Protein AF-A0AAV0C1Z4-F1 (afdb_monomer_lite)

Radius of gyration: 16.94 Å; chains: 1; bounding box: 43×37×41 Å

Organism: NCBI:txid186058

pLDDT: mean 72.54, std 18.67, range [35.06, 94.19]

InterPro domains:
  IPR058594 PB1-like domain, plants [PF26130] (39-137)

Secondary structure (DSSP, 8-state):
--HHHHHHHHHHHHHHHHHTGGG--HHHHHHHHHHHTT--EEEEEEEES-EEE-GGG--EEES-EEEEEEEEETTT--HHHHHHHHHHTT--S-EEEEEEE--SSSSS-EEEE--SHHHHHHHHHHGGG-SSEEEEEEE----

Foldseek 3Di:
DPPVVVVVVLVVVLVVVVVVVVDDDPVVVVVVLVVLCVLQFAKEWEFDPWAWDQPPHDTDTDDGDTDIDGGHGLVPDWVVVVVVVVVVVVQPPDKWKWKWQDDPPPDDTDIGTCPGRVVSVVQSSSCSPPRHIYMYIDHPDDD

Structure (mmCIF, N/CA/C/O backbone):
data_AF-A0AAV0C1Z4-F1
#
_entry.id   AF-A0AAV0C1Z4-F1
#
loop_
_atom_site.group_PDB
_atom_site.id
_atom_site.type_symbol
_atom_site.label_atom_id
_atom_site.label_alt_id
_atom_site.label_comp_id
_atom_site.label_asym_id
_atom_site.label_entity_id
_atom_site.label_seq_id
_atom_site.pdbx_PDB_ins_code
_atom_site.Cartn_x
_atom_site.Cartn_y
_atom_site.Cartn_z
_atom_site.occupancy
_atom_site.B_iso_or_equiv
_atom_site.auth_seq_id
_atom_site.auth_comp_id
_atom_site.auth_asym_id
_atom_site.auth_atom_id
_atom_site.pdbx_PDB_model_num
ATOM 1 N N . MET A 1 1 ? 20.182 -20.330 -11.060 1.00 45.62 1 MET A N 1
ATOM 2 C CA . MET A 1 1 ? 21.383 -19.460 -10.955 1.00 45.62 1 MET A CA 1
ATOM 3 C C . MET A 1 1 ? 21.443 -18.297 -11.971 1.00 45.62 1 MET A C 1
ATOM 5 O O . MET A 1 1 ? 22.430 -17.569 -11.960 1.00 45.62 1 MET A O 1
ATOM 9 N N . GLY A 1 2 ? 20.429 -18.072 -12.828 1.00 38.03 2 GLY A N 1
ATOM 10 C CA . GLY A 1 2 ? 20.455 -17.010 -13.857 1.00 38.03 2 GLY A CA 1
ATOM 11 C C . GLY A 1 2 ? 19.775 -15.684 -13.473 1.00 38.03 2 GLY A C 1
ATOM 12 O O . GLY A 1 2 ? 20.314 -14.624 -13.779 1.00 38.03 2 GLY A O 1
ATOM 13 N N . LEU A 1 3 ? 18.638 -15.721 -12.763 1.00 35.81 3 LEU A N 1
ATOM 14 C CA . LEU A 1 3 ? 17.851 -14.517 -12.440 1.00 35.81 3 LEU A CA 1
ATOM 15 C C . LEU A 1 3 ? 18.572 -13.544 -11.494 1.00 35.81 3 LEU A C 1
ATOM 17 O O . LEU A 1 3 ? 18.581 -12.340 -11.738 1.00 35.81 3 LEU A O 1
ATOM 21 N N . GLU A 1 4 ? 19.230 -14.051 -10.450 1.00 35.06 4 GLU A N 1
ATOM 22 C CA . GLU A 1 4 ? 19.896 -13.200 -9.451 1.00 35.06 4 GLU A CA 1
ATOM 23 C C . GLU A 1 4 ? 21.038 -12.369 -10.046 1.00 35.06 4 GLU A C 1
ATOM 25 O O . GLU A 1 4 ? 21.243 -11.215 -9.662 1.00 35.06 4 GLU A O 1
ATOM 30 N N . ARG A 1 5 ? 21.754 -12.911 -11.042 1.00 37.34 5 ARG A N 1
ATOM 31 C CA . ARG A 1 5 ? 22.817 -12.178 -11.746 1.00 37.34 5 ARG A CA 1
ATOM 32 C C . ARG A 1 5 ? 22.245 -11.055 -12.607 1.00 37.34 5 ARG A C 1
ATOM 34 O O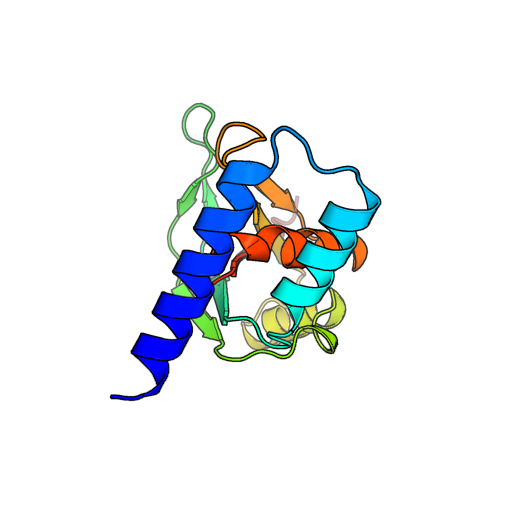 . ARG A 1 5 ? 22.796 -9.959 -12.601 1.00 37.34 5 ARG A O 1
ATOM 41 N N . VAL A 1 6 ? 21.119 -11.287 -13.285 1.00 43.66 6 VAL A N 1
ATOM 42 C CA . VAL A 1 6 ? 20.446 -10.267 -14.107 1.00 43.66 6 VAL A CA 1
ATOM 43 C C . VAL A 1 6 ? 19.895 -9.138 -13.234 1.00 43.66 6 VAL A C 1
ATOM 45 O O . VAL A 1 6 ? 20.119 -7.967 -13.540 1.00 43.66 6 VAL A O 1
ATOM 48 N N . ILE A 1 7 ? 19.262 -9.472 -12.105 1.00 46.78 7 ILE A N 1
ATOM 49 C CA . ILE A 1 7 ? 18.759 -8.491 -11.131 1.00 46.78 7 ILE A CA 1
ATOM 50 C C . ILE A 1 7 ? 19.918 -7.667 -10.556 1.00 46.78 7 ILE A C 1
ATOM 52 O O . ILE A 1 7 ? 19.840 -6.440 -10.497 1.00 46.78 7 ILE A O 1
ATOM 56 N N . THR A 1 8 ? 21.030 -8.313 -10.199 1.00 43.19 8 THR A N 1
ATOM 57 C CA . THR A 1 8 ? 22.211 -7.638 -9.639 1.00 43.19 8 THR A CA 1
ATOM 58 C C . THR A 1 8 ? 22.871 -6.697 -10.650 1.00 43.19 8 THR A C 1
ATOM 60 O O . THR A 1 8 ? 23.229 -5.574 -10.296 1.00 43.19 8 THR A O 1
ATOM 63 N N . ILE A 1 9 ? 22.972 -7.100 -11.920 1.00 50.34 9 ILE A N 1
ATOM 64 C CA . ILE A 1 9 ? 23.521 -6.265 -13.000 1.00 50.34 9 ILE A CA 1
ATOM 65 C C . ILE A 1 9 ? 22.598 -5.075 -13.291 1.00 50.34 9 ILE A C 1
ATOM 67 O O . ILE A 1 9 ? 23.070 -3.937 -13.323 1.00 50.34 9 ILE A O 1
ATOM 71 N N . LYS A 1 10 ? 21.278 -5.296 -13.405 1.00 49.97 10 LYS A N 1
ATOM 72 C CA . LYS A 1 10 ? 20.286 -4.215 -13.553 1.00 49.97 10 LYS A CA 1
ATOM 73 C C . LYS A 1 10 ? 20.374 -3.224 -12.383 1.00 49.97 10 LYS A C 1
ATOM 75 O O . LYS A 1 10 ? 20.390 -2.012 -12.599 1.00 49.97 10 LYS A O 1
ATOM 80 N N . ARG A 1 11 ? 20.519 -3.716 -11.145 1.00 48.44 11 ARG A N 1
ATOM 81 C CA . ARG A 1 11 ? 20.655 -2.900 -9.923 1.00 48.44 11 ARG A CA 1
ATOM 82 C C . ARG A 1 11 ? 21.964 -2.102 -9.894 1.00 48.44 11 ARG A C 1
ATOM 84 O O . ARG A 1 11 ? 21.949 -0.927 -9.531 1.00 48.44 11 ARG A O 1
ATOM 91 N N . GLN A 1 12 ? 23.078 -2.686 -10.339 1.00 50.09 12 GLN A N 1
ATOM 92 C CA . GLN A 1 12 ? 24.357 -1.978 -10.454 1.00 50.09 12 GLN A CA 1
ATOM 93 C C . GLN A 1 12 ? 24.333 -0.889 -11.532 1.00 50.09 12 GLN A C 1
ATOM 95 O O . GLN A 1 12 ? 24.823 0.211 -11.279 1.00 50.09 12 GLN A O 1
ATOM 100 N N . ILE A 1 13 ? 23.727 -1.148 -12.695 1.00 56.00 13 ILE A N 1
ATOM 101 C CA . ILE A 1 13 ? 23.553 -0.147 -13.762 1.00 56.00 13 ILE A CA 1
ATOM 102 C C . ILE A 1 13 ? 22.676 1.010 -13.258 1.00 56.00 13 ILE A C 1
ATOM 104 O O . ILE A 1 13 ? 23.051 2.175 -13.396 1.00 56.00 13 ILE A O 1
ATOM 108 N N . ARG A 1 14 ? 21.570 0.696 -12.571 1.00 53.22 14 ARG A N 1
ATOM 109 C CA . ARG A 1 14 ? 20.651 1.665 -11.946 1.00 53.22 14 ARG A CA 1
ATOM 110 C C . ARG A 1 14 ? 21.360 2.570 -10.932 1.00 53.22 14 ARG A C 1
ATOM 112 O O . ARG A 1 14 ? 21.185 3.786 -10.977 1.00 53.22 14 ARG A O 1
ATOM 119 N N . LEU A 1 15 ? 22.224 2.009 -10.080 1.00 49.88 15 LEU A N 1
ATOM 120 C CA . LEU A 1 15 ? 23.027 2.764 -9.105 1.00 49.88 15 LEU A CA 1
ATOM 121 C C . LEU A 1 15 ? 24.117 3.627 -9.766 1.00 49.88 15 LEU A C 1
ATOM 123 O O . LEU A 1 15 ? 24.332 4.768 -9.352 1.00 49.88 15 LEU A O 1
ATOM 127 N N . LYS A 1 16 ? 24.793 3.117 -10.806 1.00 51.53 16 LYS A N 1
ATOM 128 C CA . LYS A 1 16 ? 25.848 3.848 -11.536 1.00 51.53 16 LYS A CA 1
ATOM 129 C C . LYS A 1 16 ? 25.288 5.059 -12.282 1.00 51.53 16 LYS A C 1
ATOM 131 O O . LYS A 1 16 ? 25.869 6.139 -12.226 1.00 51.53 16 LYS A O 1
ATOM 136 N N . VAL A 1 17 ? 24.138 4.893 -12.930 1.00 52.25 17 VAL A N 1
ATOM 137 C CA . VAL A 1 17 ? 23.434 5.966 -13.644 1.00 52.25 17 VAL A CA 1
ATOM 138 C C . VAL A 1 17 ? 22.847 6.987 -12.664 1.00 52.25 17 VAL A C 1
ATOM 140 O O . VAL A 1 17 ? 22.951 8.191 -12.897 1.00 52.25 17 VAL A O 1
ATOM 143 N N . TRP A 1 18 ? 22.305 6.538 -11.525 1.00 49.84 18 TRP A N 1
ATOM 144 C CA . TRP A 1 18 ? 21.776 7.428 -10.485 1.00 49.84 18 TRP A CA 1
ATOM 145 C C . TRP A 1 18 ? 22.850 8.344 -9.883 1.00 49.84 18 TRP A C 1
ATOM 147 O O . TRP A 1 18 ? 22.615 9.542 -9.739 1.00 49.84 18 TRP A O 1
ATOM 157 N N . ARG A 1 19 ? 24.065 7.832 -9.634 1.00 51.84 19 ARG A N 1
ATOM 158 C CA . ARG A 1 19 ? 25.207 8.652 -9.177 1.00 51.84 19 ARG A CA 1
ATOM 159 C C . ARG A 1 19 ? 25.589 9.768 -10.164 1.00 51.84 19 ARG A C 1
ATOM 161 O O . ARG A 1 19 ? 26.167 10.770 -9.750 1.00 51.84 19 ARG A O 1
ATOM 168 N N . SER A 1 20 ? 25.213 9.638 -11.437 1.00 50.97 20 SER A N 1
ATOM 169 C CA . SER A 1 20 ? 25.446 10.628 -12.499 1.00 50.97 20 SER A CA 1
ATOM 170 C C . SER A 1 20 ? 24.347 11.706 -12.607 1.00 50.97 20 SER A C 1
ATOM 172 O O . SER A 1 20 ? 24.486 12.658 -13.377 1.00 50.97 20 SER A O 1
ATOM 174 N N . LYS A 1 21 ? 23.266 11.625 -11.806 1.00 48.22 21 LYS A N 1
ATOM 175 C CA . LYS A 1 21 ? 22.105 12.546 -11.844 1.00 48.22 21 LYS A CA 1
ATOM 176 C C . LYS A 1 21 ? 22.403 14.011 -11.521 1.00 48.22 21 LYS A C 1
ATOM 178 O O . LYS A 1 21 ? 21.556 14.851 -11.805 1.00 48.22 21 LYS A O 1
ATOM 183 N N . LYS A 1 22 ? 23.589 14.365 -11.012 1.00 49.09 22 LYS A N 1
ATOM 184 C CA . LYS A 1 22 ? 23.950 15.775 -10.761 1.00 49.09 22 LYS A CA 1
ATOM 185 C C . LYS A 1 22 ? 24.004 16.648 -12.034 1.00 49.09 22 LYS A C 1
ATOM 187 O O . LYS A 1 22 ? 24.167 17.854 -11.903 1.00 49.09 22 LYS A O 1
ATOM 192 N N . LYS A 1 23 ? 23.869 16.079 -13.245 1.00 50.97 23 LYS A N 1
ATOM 193 C CA . LYS A 1 23 ? 23.940 16.818 -14.525 1.00 50.97 23 LYS A CA 1
ATOM 194 C C . LYS A 1 23 ? 22.881 16.458 -15.585 1.00 50.97 23 LYS A C 1
ATOM 196 O O . LYS A 1 23 ? 23.010 16.900 -16.722 1.00 50.97 23 LYS A O 1
ATOM 201 N N . LEU A 1 24 ? 21.862 15.651 -15.280 1.00 53.31 24 LEU A N 1
ATOM 202 C CA . LEU A 1 24 ? 20.929 15.162 -16.312 1.00 53.31 24 LEU A CA 1
ATOM 203 C C . LEU A 1 24 ? 19.622 15.965 -16.325 1.00 53.31 24 LEU A C 1
ATOM 205 O O . LEU A 1 24 ? 18.938 16.069 -15.311 1.00 53.31 24 LEU A O 1
ATOM 209 N N . GLY A 1 25 ? 19.278 16.527 -17.488 1.00 54.19 25 GLY A N 1
ATOM 210 C CA . GLY A 1 25 ? 18.054 17.306 -17.689 1.00 54.19 25 GLY A CA 1
ATOM 211 C C . GLY A 1 25 ? 16.760 16.476 -17.572 1.00 54.19 25 GLY A C 1
ATOM 212 O O . GLY A 1 25 ? 16.790 15.247 -17.696 1.00 54.19 25 GLY A O 1
ATOM 213 N N . PRO A 1 26 ? 15.596 17.130 -17.392 1.00 51.69 26 PRO A N 1
ATOM 214 C CA . PRO A 1 26 ? 14.322 16.478 -17.052 1.00 51.69 26 PRO A CA 1
ATOM 215 C C . PRO A 1 26 ? 13.840 15.448 -18.087 1.00 51.69 26 PRO A C 1
ATOM 217 O O . PRO A 1 26 ? 13.258 14.431 -17.720 1.00 51.69 26 PRO A O 1
ATOM 220 N N . LYS A 1 27 ? 14.145 15.648 -19.377 1.00 46.25 27 LYS A N 1
ATOM 221 C CA . LYS A 1 27 ? 13.808 14.691 -20.448 1.00 46.25 27 LYS A CA 1
ATOM 222 C C . LYS A 1 27 ? 14.558 13.361 -20.322 1.00 46.25 27 LYS A C 1
ATOM 224 O O . LYS A 1 27 ? 13.982 12.310 -20.577 1.00 46.25 27 LYS A O 1
ATOM 229 N N . ILE A 1 28 ? 15.823 13.398 -19.904 1.00 55.75 28 ILE A N 1
ATOM 230 C CA . ILE A 1 28 ? 16.634 12.188 -19.729 1.00 55.75 28 ILE A CA 1
ATOM 231 C C . ILE A 1 28 ? 16.194 11.447 -18.462 1.00 55.75 28 ILE A C 1
ATOM 233 O O . ILE A 1 28 ? 16.116 10.224 -18.462 1.00 55.75 28 ILE A O 1
ATOM 237 N N . LEU A 1 29 ? 15.819 12.181 -17.410 1.00 52.41 29 LEU A N 1
ATOM 238 C CA . LEU A 1 29 ? 15.238 11.598 -16.201 1.00 52.41 29 LEU A CA 1
ATOM 239 C C . LEU A 1 29 ? 13.936 10.834 -16.502 1.00 52.41 29 LEU A C 1
ATOM 241 O O . LEU A 1 29 ? 13.776 9.718 -16.021 1.00 52.41 29 LEU A O 1
ATOM 245 N N . LEU A 1 30 ? 13.056 11.395 -17.340 1.00 51.28 30 LEU A N 1
ATOM 246 C CA . LEU A 1 30 ? 11.836 10.734 -17.823 1.00 51.28 30 LEU A CA 1
ATOM 247 C C . LEU A 1 30 ? 12.133 9.485 -18.660 1.00 51.28 30 LEU A C 1
ATOM 249 O O . LEU A 1 30 ? 11.495 8.456 -18.464 1.00 51.28 30 LEU A O 1
ATOM 253 N N . LEU A 1 31 ? 13.124 9.547 -19.555 1.00 51.97 31 LEU A N 1
ATOM 254 C CA . LEU A 1 31 ? 13.535 8.395 -20.363 1.00 51.97 31 LEU A CA 1
ATOM 255 C C . LEU A 1 31 ? 14.110 7.264 -19.494 1.00 51.97 31 LEU A C 1
ATOM 257 O O . LEU A 1 31 ? 13.842 6.096 -19.748 1.00 51.97 31 LEU A O 1
ATOM 261 N N . PHE A 1 32 ? 14.851 7.605 -18.435 1.00 55.84 32 PHE A N 1
ATOM 262 C CA . PHE A 1 32 ? 15.353 6.636 -17.458 1.00 55.84 32 PHE A CA 1
ATOM 263 C C . PHE A 1 32 ? 14.255 6.064 -16.570 1.00 55.84 32 PHE A C 1
ATOM 265 O O . PHE A 1 32 ? 14.297 4.877 -16.281 1.00 55.84 32 PHE A O 1
ATOM 272 N N . ILE A 1 33 ? 13.281 6.872 -16.143 1.00 52.28 33 ILE A N 1
ATOM 273 C CA . ILE A 1 33 ? 12.083 6.364 -15.461 1.00 52.28 33 ILE A CA 1
ATOM 274 C C . ILE A 1 33 ? 11.399 5.340 -16.367 1.00 52.28 33 ILE A C 1
ATOM 276 O O . ILE A 1 33 ? 11.142 4.232 -15.922 1.00 52.28 33 ILE A O 1
ATOM 280 N N . LYS A 1 34 ? 11.225 5.661 -17.653 1.00 49.47 34 LYS A N 1
ATOM 281 C CA . LYS A 1 34 ? 10.619 4.766 -18.642 1.00 49.47 34 LYS A CA 1
ATOM 282 C C . LYS A 1 34 ? 11.407 3.459 -18.831 1.00 49.47 34 LYS A C 1
ATOM 284 O O . LYS A 1 34 ? 10.822 2.398 -18.714 1.00 49.47 34 LYS A O 1
ATOM 289 N N . LEU A 1 35 ? 12.732 3.530 -18.996 1.00 50.59 35 LEU A N 1
ATOM 290 C CA . LEU A 1 35 ? 13.632 2.362 -19.105 1.00 50.59 35 LEU A CA 1
ATOM 291 C C . LEU A 1 35 ? 13.747 1.526 -17.816 1.00 50.59 35 LEU A C 1
ATOM 293 O O . LEU A 1 35 ? 14.166 0.374 -17.851 1.00 50.59 35 LEU A O 1
ATOM 297 N N . VAL A 1 36 ? 13.460 2.117 -16.655 1.00 52.34 36 VAL A N 1
ATOM 298 C CA . VAL A 1 36 ? 13.470 1.428 -15.355 1.00 52.34 36 VAL A CA 1
ATOM 299 C C . VAL A 1 36 ? 12.088 0.859 -15.009 1.00 52.34 36 VAL A C 1
ATOM 301 O O . VAL A 1 36 ? 12.002 -0.072 -14.211 1.00 52.34 36 VAL A O 1
ATOM 304 N N . MET A 1 37 ? 11.025 1.402 -15.603 1.00 51.38 37 MET A N 1
ATOM 305 C CA . MET A 1 37 ? 9.648 0.921 -15.478 1.00 51.38 37 MET A CA 1
ATOM 306 C C . MET A 1 37 ? 9.306 -0.232 -16.435 1.00 51.38 37 MET A C 1
ATOM 308 O O . MET A 1 37 ? 8.204 -0.745 -16.329 1.00 51.38 37 MET A O 1
ATOM 312 N N . ASP A 1 38 ? 10.241 -0.702 -17.272 1.00 50.31 38 ASP A N 1
ATOM 313 C CA . ASP A 1 38 ? 10.085 -1.926 -18.091 1.00 50.31 38 ASP A CA 1
ATOM 314 C C . ASP A 1 38 ? 9.883 -3.216 -17.259 1.00 50.31 38 ASP A C 1
ATOM 316 O O . ASP A 1 38 ? 9.636 -4.282 -17.815 1.00 50.31 38 ASP A O 1
ATOM 320 N N . ASP A 1 39 ? 9.983 -3.156 -15.925 1.00 57.66 39 ASP A N 1
ATOM 321 C CA . ASP A 1 39 ? 9.386 -4.187 -15.072 1.00 57.66 39 ASP A CA 1
ATOM 322 C C . ASP A 1 39 ? 7.915 -3.802 -14.827 1.00 57.66 39 ASP A C 1
ATOM 324 O O . ASP A 1 39 ? 7.608 -3.145 -13.823 1.00 57.66 39 ASP A O 1
ATOM 328 N N . GLU A 1 40 ? 7.031 -4.244 -15.734 1.00 72.38 40 GLU A N 1
ATOM 329 C CA . GLU A 1 40 ? 5.556 -4.098 -15.719 1.00 72.38 40 GLU A CA 1
ATOM 330 C C . GLU A 1 40 ? 4.890 -4.656 -14.448 1.00 72.38 40 GLU A C 1
ATOM 332 O O . GLU A 1 40 ? 3.688 -4.538 -14.273 1.00 72.38 40 GLU A O 1
ATOM 337 N N . HIS A 1 41 ? 5.659 -5.248 -13.530 1.00 80.06 41 HIS A N 1
ATOM 338 C CA . HIS A 1 41 ? 5.143 -5.948 -12.360 1.00 80.06 41 HIS A CA 1
ATOM 339 C C . HIS A 1 41 ? 5.781 -5.465 -11.051 1.00 80.06 41 HIS A C 1
ATOM 341 O O . HIS A 1 41 ? 6.982 -5.186 -10.989 1.00 80.06 41 HIS A O 1
ATOM 347 N N . VAL A 1 42 ? 4.999 -5.369 -9.975 1.00 83.94 42 VAL A N 1
ATOM 348 C CA . VAL A 1 42 ? 5.407 -4.974 -8.615 1.00 83.94 42 VAL A CA 1
ATOM 349 C C . VAL A 1 42 ? 5.114 -6.070 -7.599 1.00 83.94 42 VAL A C 1
ATOM 351 O O . VAL A 1 42 ? 4.156 -6.818 -7.738 1.00 83.94 42 VAL A O 1
ATOM 354 N N . ASN A 1 43 ? 5.894 -6.111 -6.521 1.00 86.88 43 ASN A N 1
ATOM 355 C CA . ASN A 1 43 ? 5.512 -6.853 -5.324 1.00 86.88 43 ASN A CA 1
ATOM 356 C C . ASN A 1 43 ? 4.834 -5.890 -4.345 1.00 86.88 43 ASN A C 1
ATOM 358 O O . ASN A 1 43 ? 5.399 -4.840 -4.025 1.00 86.88 43 ASN A O 1
ATOM 362 N N . LEU A 1 44 ? 3.643 -6.238 -3.868 1.00 90.38 44 LEU A N 1
ATOM 363 C CA . LEU A 1 44 ? 2.888 -5.468 -2.884 1.00 90.38 44 LEU A CA 1
ATOM 364 C C . LEU A 1 44 ? 2.880 -6.203 -1.552 1.00 90.38 44 LEU A C 1
ATOM 366 O O . LEU A 1 44 ? 2.607 -7.401 -1.492 1.00 90.38 44 LEU A O 1
ATOM 370 N N . TRP A 1 45 ? 3.170 -5.480 -0.479 1.00 92.50 45 TRP A N 1
ATOM 371 C CA . TRP A 1 45 ? 3.026 -5.973 0.885 1.00 92.50 45 TRP A CA 1
ATOM 372 C C . TRP A 1 45 ? 1.872 -5.213 1.521 1.00 92.50 45 TRP A C 1
ATOM 374 O O . TRP A 1 45 ? 2.004 -4.037 1.860 1.00 92.50 45 TRP A O 1
ATOM 384 N N . ILE A 1 46 ? 0.720 -5.873 1.621 1.00 93.69 46 ILE A N 1
ATOM 385 C CA . ILE A 1 46 ? -0.512 -5.286 2.143 1.00 93.69 46 ILE A CA 1
ATOM 386 C C . ILE A 1 46 ? -0.584 -5.584 3.637 1.00 93.69 46 ILE A C 1
ATOM 388 O O . ILE A 1 46 ? -0.875 -6.704 4.045 1.00 93.69 46 ILE A O 1
ATOM 392 N N . HIS A 1 47 ? -0.322 -4.571 4.451 1.00 94.19 47 HIS A N 1
ATOM 393 C CA . HIS A 1 47 ? -0.478 -4.597 5.901 1.00 94.19 47 HIS A CA 1
ATOM 394 C C . HIS A 1 47 ? -1.943 -4.322 6.250 1.00 94.19 47 HIS A C 1
ATOM 396 O O . HIS A 1 47 ? -2.469 -3.265 5.896 1.00 94.19 47 HIS A O 1
ATOM 402 N N . HIS A 1 48 ? -2.605 -5.246 6.941 1.00 94.12 48 HIS A N 1
ATOM 403 C CA . HIS A 1 48 ? -4.029 -5.155 7.276 1.00 94.12 48 HIS A CA 1
ATOM 404 C C . HIS A 1 48 ? -4.325 -5.687 8.686 1.00 94.12 48 HIS A C 1
ATOM 406 O O . HIS A 1 48 ? -3.474 -6.282 9.335 1.00 94.12 48 HIS A O 1
ATOM 412 N N . GLY A 1 49 ? -5.531 -5.438 9.203 1.00 89.94 49 GLY A N 1
ATOM 413 C CA . GLY A 1 49 ? -5.963 -5.831 10.553 1.00 89.94 49 GLY A CA 1
ATOM 414 C C . GLY A 1 49 ? -5.309 -5.051 11.704 1.00 89.94 49 GLY A C 1
ATOM 415 O O . GLY A 1 49 ? -5.683 -5.234 12.861 1.00 89.94 49 GLY A O 1
ATOM 416 N N . GLY A 1 50 ? -4.346 -4.174 11.411 1.00 90.06 50 GLY A N 1
ATOM 417 C CA . GLY A 1 50 ? -3.690 -3.308 12.383 1.00 90.06 50 GLY A CA 1
ATOM 418 C C . GLY A 1 50 ? -4.312 -1.914 12.468 1.00 90.06 50 GLY A C 1
ATOM 419 O O . GLY A 1 50 ? -5.343 -1.603 11.866 1.00 90.06 50 GLY A O 1
ATOM 420 N N . LYS A 1 51 ? -3.658 -1.043 13.238 1.00 89.06 51 LYS A N 1
ATOM 421 C CA . LYS A 1 51 ? -4.070 0.354 13.426 1.00 89.06 51 LYS A CA 1
ATOM 422 C C . LYS A 1 51 ? -2.877 1.296 13.421 1.00 89.06 51 LYS A C 1
ATOM 424 O O . LYS A 1 51 ? -1.763 0.914 13.778 1.00 89.06 51 LYS A O 1
ATOM 429 N N . TRP A 1 52 ? -3.130 2.554 13.072 1.00 86.88 52 TRP A N 1
ATOM 430 C CA . TRP A 1 52 ? -2.153 3.612 13.290 1.00 86.88 52 TRP A CA 1
ATOM 431 C C . TRP A 1 52 ? -2.075 3.950 14.776 1.00 86.88 52 TRP A C 1
ATOM 433 O O . TRP A 1 52 ? -3.080 4.306 15.386 1.00 86.88 52 TRP A O 1
ATOM 443 N N . ASP A 1 53 ? -0.872 3.885 15.327 1.00 82.62 53 ASP A N 1
ATOM 444 C CA . ASP A 1 53 ? -0.527 4.513 16.592 1.00 82.62 53 ASP A CA 1
ATOM 445 C C . ASP A 1 53 ? 0.343 5.744 16.336 1.00 82.62 53 ASP A C 1
ATOM 447 O O . ASP A 1 53 ? 1.136 5.796 15.389 1.00 82.62 53 ASP A O 1
ATOM 451 N N . CYS A 1 54 ? 0.176 6.760 17.175 1.00 75.06 54 CYS A N 1
ATOM 452 C CA . CYS A 1 54 ? 0.861 8.0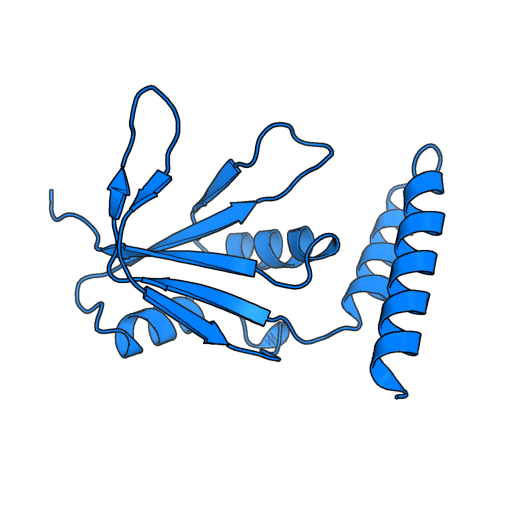42 17.042 1.00 75.06 54 CYS A CA 1
ATOM 453 C C . CYS A 1 54 ? 1.650 8.390 18.313 1.00 75.06 54 CYS A C 1
ATOM 455 O O . CYS A 1 54 ? 1.432 9.461 18.895 1.00 75.06 54 CYS A O 1
ATOM 457 N N . PRO A 1 55 ? 2.599 7.549 18.762 1.00 67.00 55 PRO A N 1
ATOM 458 C CA . PRO A 1 55 ? 3.422 7.895 19.903 1.00 67.00 55 PRO A CA 1
ATOM 459 C C . PRO A 1 55 ? 4.344 9.058 19.519 1.00 67.00 55 PRO A C 1
ATOM 461 O O . PRO A 1 55 ? 5.188 8.961 18.628 1.00 67.00 55 PRO A O 1
ATOM 464 N N . LYS A 1 56 ? 4.171 10.197 20.202 1.00 54.31 56 LYS A N 1
ATOM 465 C CA . LYS A 1 56 ? 5.129 11.318 20.241 1.00 54.31 56 LYS A CA 1
ATOM 466 C C . LYS A 1 56 ? 5.711 11.704 18.861 1.00 54.31 56 LYS A C 1
ATOM 468 O O . LYS A 1 56 ? 6.924 11.850 18.724 1.00 54.31 56 LYS A O 1
ATOM 473 N N . LYS A 1 57 ? 4.834 11.947 17.872 1.00 58.84 57 LYS A N 1
ATOM 474 C CA . LYS A 1 57 ? 5.122 12.508 16.524 1.00 58.84 57 LYS A CA 1
ATOM 475 C C . LYS A 1 57 ? 5.554 11.532 15.417 1.00 58.84 57 LYS A C 1
ATOM 477 O O . LYS A 1 57 ? 5.879 12.000 14.327 1.00 58.84 57 LYS A O 1
ATOM 482 N N . LYS A 1 58 ? 5.529 10.211 15.626 1.00 66.69 58 LYS A N 1
ATOM 483 C CA . LYS A 1 58 ? 5.718 9.237 14.532 1.00 66.69 58 LYS A CA 1
ATOM 484 C C . LYS A 1 58 ? 4.478 8.371 14.375 1.00 66.69 58 LYS A C 1
ATOM 486 O O . LYS A 1 58 ? 4.023 7.775 15.340 1.00 66.69 58 LYS A O 1
ATOM 491 N N . LYS A 1 59 ? 3.943 8.321 13.155 1.00 74.62 59 LYS A N 1
ATOM 492 C CA . LYS A 1 59 ? 2.835 7.436 12.794 1.00 74.62 59 LYS A CA 1
ATOM 493 C C . LYS A 1 59 ? 3.417 6.040 12.561 1.00 74.62 59 LYS A C 1
ATOM 495 O O . LYS A 1 59 ? 4.206 5.856 11.636 1.00 74.62 59 LYS A O 1
ATOM 500 N N . GLN A 1 60 ? 3.088 5.096 13.434 1.00 80.56 60 GLN A N 1
ATOM 501 C CA . GLN A 1 60 ? 3.549 3.711 13.388 1.00 80.56 60 GLN A CA 1
ATOM 502 C C . GLN A 1 60 ? 2.351 2.788 13.173 1.00 80.56 60 GLN A C 1
ATOM 504 O O . GLN A 1 60 ? 1.307 2.976 13.790 1.00 80.56 60 GLN A O 1
ATOM 509 N N . TYR A 1 61 ? 2.485 1.802 12.289 1.00 84.81 61 TYR A N 1
ATOM 510 C CA . TYR A 1 61 ? 1.475 0.756 12.138 1.00 84.81 61 TYR A CA 1
ATOM 511 C C . TYR A 1 61 ? 1.703 -0.297 13.226 1.00 84.81 61 TYR A C 1
ATOM 513 O O . TYR A 1 61 ? 2.822 -0.802 13.347 1.00 84.81 61 TYR A O 1
ATOM 521 N N . LEU A 1 62 ? 0.686 -0.589 14.037 1.00 84.25 62 LEU A N 1
ATOM 522 C CA . LEU A 1 62 ? 0.760 -1.574 15.116 1.00 84.25 62 LEU A CA 1
ATOM 523 C C . LEU A 1 62 ? -0.215 -2.729 14.893 1.00 84.25 62 LEU A C 1
ATOM 525 O O . LEU A 1 62 ? -1.391 -2.511 14.591 1.00 84.25 62 LEU A O 1
ATOM 529 N N . GLY A 1 63 ? 0.280 -3.941 15.157 1.00 86.31 63 GLY A N 1
ATOM 530 C CA . GLY A 1 63 ? -0.469 -5.185 14.999 1.00 86.31 63 GLY A CA 1
ATOM 531 C C . GLY A 1 63 ? -0.749 -5.521 13.535 1.00 86.31 63 GLY A C 1
ATOM 532 O O . GLY A 1 63 ? -0.109 -4.979 12.633 1.00 86.31 63 GLY A O 1
ATOM 533 N N . GLY A 1 64 ? -1.732 -6.394 13.327 1.00 89.50 64 GLY A N 1
ATOM 534 C CA . GLY A 1 64 ? -2.150 -6.830 12.001 1.00 89.50 64 GLY A CA 1
ATOM 535 C C . GLY A 1 64 ? -1.287 -7.938 11.401 1.00 89.50 64 GLY A C 1
ATOM 536 O O . GLY A 1 64 ? -0.427 -8.519 12.062 1.00 89.50 64 GLY A O 1
ATOM 537 N N . GLU A 1 65 ? -1.553 -8.209 10.131 1.00 93.06 65 GLU A N 1
ATOM 538 C CA . GLU A 1 65 ? -0.917 -9.227 9.301 1.00 93.06 65 GLU A CA 1
ATOM 539 C C . GLU A 1 65 ? -0.489 -8.613 7.962 1.00 93.06 65 GLU A C 1
ATOM 541 O O . GLU A 1 65 ? -0.925 -7.518 7.592 1.00 93.06 65 GLU A O 1
ATOM 546 N N . VAL A 1 66 ? 0.392 -9.309 7.240 1.00 93.50 66 VAL A N 1
ATOM 547 C CA . VAL A 1 66 ? 0.888 -8.871 5.930 1.00 93.50 66 VAL A CA 1
ATOM 548 C C . VAL A 1 66 ? 0.513 -9.901 4.877 1.00 93.50 66 VAL A C 1
ATOM 550 O O . VAL A 1 66 ? 0.991 -11.035 4.912 1.00 93.50 66 VAL A O 1
ATOM 553 N N . LYS A 1 67 ? -0.293 -9.486 3.901 1.00 93.62 67 LYS A N 1
ATOM 554 C CA . LYS A 1 67 ? -0.560 -10.253 2.685 1.00 93.62 67 LYS A CA 1
ATOM 555 C C . LYS A 1 67 ? 0.446 -9.848 1.613 1.00 93.62 67 LYS A C 1
ATOM 557 O O . LYS A 1 67 ? 0.498 -8.688 1.205 1.00 93.62 67 LYS A O 1
ATOM 562 N N . ILE A 1 68 ? 1.250 -10.807 1.164 1.00 92.38 68 ILE A N 1
ATOM 563 C CA . ILE A 1 68 ? 2.249 -10.603 0.112 1.00 92.38 68 ILE A CA 1
ATOM 564 C C . ILE A 1 68 ? 1.607 -10.943 -1.233 1.00 92.38 68 ILE A C 1
ATOM 566 O O . ILE A 1 68 ? 1.087 -12.043 -1.414 1.00 92.38 68 ILE A O 1
ATOM 570 N N . MET A 1 69 ? 1.648 -9.999 -2.169 1.00 89.50 69 MET A N 1
ATOM 571 C CA . MET A 1 69 ? 1.236 -10.199 -3.555 1.00 89.50 69 MET A CA 1
ATOM 572 C C . MET A 1 69 ? 2.447 -9.997 -4.452 1.00 89.50 69 MET A C 1
ATOM 574 O O . MET A 1 69 ? 2.991 -8.8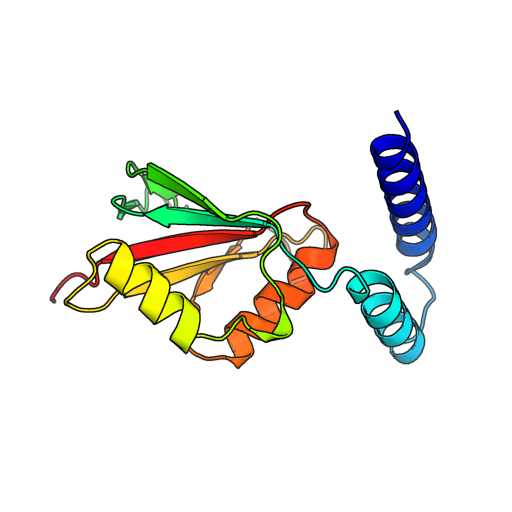95 -4.539 1.00 89.50 69 MET A O 1
ATOM 578 N N . GLU A 1 70 ? 2.891 -11.071 -5.088 1.00 87.25 70 GLU A N 1
ATOM 579 C CA . GLU A 1 70 ? 4.067 -11.056 -5.951 1.00 87.25 70 GLU A CA 1
ATOM 580 C C . GLU A 1 70 ? 3.668 -10.859 -7.409 1.00 87.25 70 GLU A C 1
ATOM 582 O O . GLU A 1 70 ? 2.620 -11.336 -7.841 1.00 87.25 70 GLU A O 1
ATOM 587 N N . ASN A 1 71 ? 4.535 -10.187 -8.168 1.00 83.44 71 ASN A N 1
ATOM 588 C CA . ASN A 1 71 ? 4.397 -10.023 -9.612 1.00 83.44 71 ASN A CA 1
ATOM 589 C C . ASN A 1 71 ? 3.013 -9.485 -10.038 1.00 83.44 71 ASN A C 1
ATOM 591 O O . ASN A 1 71 ? 2.365 -10.038 -10.922 1.00 83.44 71 ASN A O 1
ATOM 595 N N . VAL A 1 72 ? 2.554 -8.417 -9.385 1.00 85.88 72 VAL A N 1
ATOM 596 C CA . VAL A 1 72 ? 1.298 -7.728 -9.699 1.00 85.88 72 VAL A CA 1
ATOM 597 C 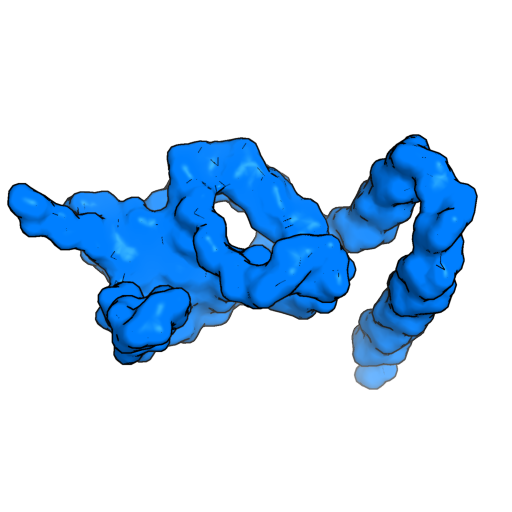C . VAL A 1 72 ? 1.527 -6.767 -10.854 1.00 85.88 72 VAL A C 1
ATOM 599 O O . VAL A 1 72 ? 2.391 -5.898 -10.752 1.00 85.88 72 VAL A O 1
ATOM 602 N N . ASP A 1 73 ? 0.753 -6.905 -11.922 1.00 85.31 73 ASP A N 1
ATOM 603 C CA . ASP A 1 73 ? 0.821 -6.016 -13.080 1.00 85.31 73 ASP A CA 1
ATOM 604 C C . ASP A 1 73 ? 0.449 -4.572 -12.689 1.00 85.31 73 ASP A C 1
ATOM 606 O O . ASP A 1 73 ? -0.578 -4.305 -12.059 1.00 85.31 73 ASP A O 1
ATOM 610 N N . ILE A 1 74 ? 1.334 -3.640 -13.031 1.00 83.25 74 ILE A N 1
ATOM 611 C CA . ILE A 1 74 ? 1.228 -2.217 -12.725 1.00 83.25 74 ILE A CA 1
ATOM 612 C C . ILE A 1 74 ? 0.060 -1.571 -13.469 1.00 83.25 74 ILE A C 1
ATOM 614 O O . ILE A 1 74 ? -0.570 -0.671 -12.911 1.00 83.25 74 ILE A O 1
ATOM 618 N N . ASP A 1 75 ? -0.242 -2.016 -14.689 1.00 82.50 75 ASP A N 1
ATOM 619 C CA . ASP A 1 75 ? -1.307 -1.430 -15.508 1.00 82.50 75 ASP A CA 1
ATOM 620 C C . ASP A 1 75 ? -2.697 -1.760 -14.957 1.00 82.50 75 ASP A C 1
ATOM 622 O O . ASP A 1 75 ? -3.647 -0.998 -15.155 1.00 82.50 75 ASP A O 1
ATOM 626 N N . PHE A 1 76 ? -2.804 -2.847 -14.192 1.00 83.56 76 PHE A N 1
ATOM 627 C CA . PHE A 1 76 ? -4.023 -3.200 -13.472 1.00 83.56 76 PHE A CA 1
ATOM 628 C C . PHE A 1 76 ? -4.187 -2.402 -12.175 1.00 83.56 76 PHE A C 1
ATOM 630 O O . PHE A 1 76 ? -5.302 -2.267 -11.682 1.00 83.56 76 PHE A O 1
ATOM 637 N N . LEU A 1 77 ? -3.121 -1.823 -11.613 1.00 88.44 77 LEU A N 1
ATOM 638 C CA . LEU A 1 77 ? -3.219 -1.133 -10.329 1.00 88.44 77 LEU A CA 1
ATOM 639 C C . LEU A 1 77 ? -3.949 0.207 -10.442 1.00 88.44 77 LEU A C 1
ATOM 641 O O . LEU A 1 77 ? -3.442 1.206 -10.951 1.00 88.44 77 LEU A O 1
ATOM 645 N N . SER A 1 78 ? -5.131 0.239 -9.837 1.00 90.69 78 SER A N 1
ATOM 646 C CA . SER A 1 78 ? -5.952 1.427 -9.632 1.00 90.69 78 SER A CA 1
ATOM 647 C C . SER A 1 78 ? -6.426 1.487 -8.184 1.00 90.69 78 SER A C 1
ATOM 649 O O . SER A 1 78 ? -6.281 0.529 -7.420 1.00 90.69 78 SER A O 1
ATOM 651 N N . LYS A 1 79 ? -7.016 2.613 -7.775 1.00 91.69 79 LYS A N 1
ATOM 652 C CA . LYS A 1 79 ? -7.649 2.697 -6.458 1.00 91.69 79 LYS A CA 1
ATOM 653 C C . LYS A 1 79 ? -8.779 1.673 -6.327 1.00 91.69 79 LYS A C 1
ATOM 655 O O . LYS A 1 79 ? -8.939 1.100 -5.256 1.00 91.69 79 LYS A O 1
ATOM 660 N N . PHE A 1 80 ? -9.525 1.443 -7.406 1.00 90.94 80 PHE A N 1
ATOM 661 C CA . PHE A 1 80 ? -10.618 0.476 -7.433 1.00 90.94 80 PHE A CA 1
ATOM 662 C C . PHE A 1 80 ? -10.128 -0.944 -7.115 1.00 90.94 80 PHE A C 1
ATOM 664 O O . PHE A 1 80 ? -10.706 -1.605 -6.259 1.00 90.94 80 PHE A O 1
ATOM 671 N N . GLU A 1 81 ? -9.007 -1.372 -7.702 1.00 92.31 81 GLU A N 1
ATOM 672 C CA . GLU A 1 81 ? -8.415 -2.679 -7.379 1.00 92.31 81 GLU A CA 1
ATOM 673 C C . GLU A 1 81 ? -7.983 -2.773 -5.911 1.00 92.31 81 GLU A C 1
ATOM 675 O O . GLU A 1 81 ? -8.220 -3.782 -5.252 1.00 92.31 81 GLU A O 1
ATOM 680 N N . PHE A 1 82 ? -7.402 -1.706 -5.348 1.00 92.44 82 PHE A N 1
ATOM 681 C CA . PHE A 1 82 ? -7.068 -1.689 -3.920 1.00 92.44 82 PHE A CA 1
ATOM 682 C C . PHE A 1 82 ? -8.305 -1.766 -3.016 1.00 92.44 82 PHE A C 1
ATOM 684 O O . PHE A 1 82 ? -8.253 -2.416 -1.971 1.00 92.44 82 PHE A O 1
ATOM 691 N N . GLU A 1 83 ? -9.414 -1.136 -3.407 1.00 92.06 83 GLU A N 1
ATOM 692 C CA . GLU A 1 83 ? -10.697 -1.282 -2.714 1.00 92.06 83 GLU A CA 1
ATOM 693 C C . GLU A 1 83 ? -11.217 -2.725 -2.816 1.00 92.06 83 GLU A C 1
ATOM 695 O O . GLU A 1 83 ? -11.684 -3.260 -1.810 1.00 92.06 83 GLU A O 1
ATOM 700 N N . GLY A 1 84 ? -11.054 -3.383 -3.969 1.00 91.94 84 GLY A N 1
ATOM 701 C CA . GLY A 1 84 ? -11.331 -4.812 -4.149 1.00 91.94 84 GLY A CA 1
ATOM 702 C C . GLY A 1 84 ? -10.508 -5.692 -3.204 1.00 91.94 84 GLY A C 1
ATOM 703 O O . GLY A 1 84 ? -11.069 -6.474 -2.437 1.00 91.94 84 GLY A O 1
ATOM 704 N N . TYR A 1 85 ? -9.189 -5.484 -3.139 1.00 92.25 85 TYR A N 1
ATOM 705 C CA . TYR A 1 85 ? -8.324 -6.203 -2.195 1.00 92.25 85 TYR A CA 1
ATOM 706 C C . TYR A 1 85 ? -8.718 -5.974 -0.734 1.00 92.25 85 TYR A C 1
ATOM 708 O O . TYR A 1 85 ? -8.577 -6.873 0.095 1.00 92.25 85 TYR A O 1
ATOM 716 N N . ALA A 1 86 ? -9.197 -4.779 -0.390 1.00 91.81 86 ALA A N 1
ATOM 717 C CA . ALA A 1 86 ? -9.679 -4.497 0.953 1.00 91.81 86 ALA A CA 1
ATOM 718 C C . ALA A 1 86 ? -10.991 -5.239 1.254 1.00 91.81 86 ALA A C 1
ATOM 720 O O . ALA A 1 86 ? -11.142 -5.779 2.350 1.00 91.81 86 ALA A O 1
ATOM 721 N N . GLN A 1 87 ? -11.916 -5.321 0.296 1.00 91.88 87 GLN A N 1
ATOM 722 C CA . GLN A 1 87 ? -13.147 -6.103 0.444 1.00 91.88 87 GLN A CA 1
ATOM 723 C C . GLN A 1 87 ? -12.850 -7.592 0.649 1.00 91.88 87 GLN A C 1
ATOM 725 O O . GLN A 1 87 ? -13.396 -8.187 1.578 1.00 91.88 87 GLN A O 1
ATOM 730 N N . ASP A 1 88 ? -11.916 -8.158 -0.121 1.00 92.25 88 ASP A N 1
ATOM 731 C CA . ASP A 1 88 ? -11.455 -9.547 0.038 1.00 92.25 88 ASP A CA 1
ATOM 732 C C . ASP A 1 88 ? -10.849 -9.818 1.424 1.00 92.25 88 ASP A C 1
ATOM 734 O O . ASP A 1 88 ? -10.898 -10.936 1.936 1.00 92.25 88 ASP A O 1
ATOM 738 N N . LEU A 1 89 ? -10.275 -8.787 2.048 1.00 90.44 89 LEU A N 1
ATOM 739 C CA . LEU A 1 89 ? -9.725 -8.827 3.405 1.00 90.44 89 LEU A CA 1
ATOM 740 C C . LEU A 1 89 ? -10.768 -8.510 4.495 1.00 90.44 89 LEU A C 1
ATOM 742 O O . LEU A 1 89 ? -10.415 -8.407 5.669 1.00 90.44 89 LEU A O 1
ATOM 746 N N . GLY A 1 90 ? -12.045 -8.359 4.130 1.00 90.25 90 GLY A N 1
ATOM 747 C CA . GLY A 1 90 ? -13.160 -8.162 5.060 1.00 90.25 90 GLY A CA 1
ATOM 748 C C . GLY A 1 90 ? -13.454 -6.704 5.432 1.00 90.25 90 GLY A C 1
ATOM 749 O O . GLY A 1 90 ? -14.218 -6.452 6.367 1.00 90.25 90 GLY A O 1
ATOM 750 N N . TYR A 1 91 ? -12.890 -5.720 4.726 1.00 87.94 91 TYR A N 1
ATOM 751 C CA . TYR A 1 91 ? -13.174 -4.301 4.968 1.00 87.94 91 TYR A CA 1
ATOM 752 C C . TYR A 1 91 ? -14.480 -3.864 4.287 1.00 87.94 91 TYR A C 1
ATOM 754 O O . TYR A 1 91 ? -14.479 -3.329 3.182 1.00 87.94 91 TYR A O 1
ATOM 762 N N . ILE A 1 92 ? -15.607 -4.053 4.977 1.00 81.12 92 ILE A N 1
ATOM 763 C CA . ILE A 1 92 ? -16.952 -3.783 4.429 1.00 81.12 92 ILE A CA 1
ATOM 764 C C . ILE A 1 92 ? -17.341 -2.294 4.537 1.00 81.12 92 ILE A C 1
ATOM 766 O O . ILE A 1 92 ? -17.977 -1.744 3.644 1.00 81.12 92 ILE A O 1
ATOM 770 N N . ASN A 1 93 ? -16.918 -1.604 5.603 1.00 78.19 93 ASN A N 1
ATOM 771 C CA . ASN A 1 93 ? -17.354 -0.230 5.920 1.00 78.19 93 ASN A CA 1
ATOM 772 C C . ASN A 1 93 ? -16.363 0.857 5.467 1.00 78.19 93 ASN A C 1
ATOM 774 O O . ASN A 1 93 ? -16.313 1.958 6.018 1.00 78.19 93 ASN A O 1
ATOM 778 N N . GLY A 1 94 ? -15.559 0.542 4.454 1.00 80.62 94 GLY A N 1
ATOM 779 C CA . GLY A 1 94 ? -14.531 1.428 3.934 1.00 80.62 94 GLY A CA 1
ATOM 780 C C . GLY A 1 94 ? -13.203 1.341 4.687 1.00 80.62 94 GLY A C 1
ATOM 781 O O . GLY A 1 94 ? -13.118 1.092 5.892 1.00 80.62 94 GLY A O 1
ATOM 782 N N . VAL A 1 95 ? -12.143 1.583 3.927 1.00 89.94 95 VAL A N 1
ATOM 783 C CA . VAL A 1 95 ? -10.753 1.490 4.359 1.00 89.94 95 VAL A CA 1
ATOM 784 C C . VAL A 1 95 ? -10.036 2.794 4.024 1.00 89.94 95 VAL A C 1
ATOM 786 O O . VAL A 1 95 ? -10.286 3.411 2.987 1.00 89.94 95 VAL A O 1
ATOM 789 N N . ASP A 1 96 ? -9.157 3.231 4.914 1.00 91.94 96 ASP A N 1
ATOM 790 C CA . ASP A 1 96 ? -8.144 4.223 4.602 1.00 91.94 96 ASP A CA 1
ATOM 791 C C . ASP A 1 96 ? -6.869 3.502 4.177 1.00 91.94 96 ASP A C 1
ATOM 793 O O . ASP A 1 96 ? -6.283 2.723 4.934 1.00 91.94 96 ASP A O 1
ATOM 797 N N . MET A 1 97 ? -6.438 3.790 2.955 1.00 92.94 97 MET A N 1
ATOM 798 C CA . MET A 1 97 ? -5.283 3.167 2.326 1.00 92.94 97 MET A CA 1
ATOM 799 C C . MET A 1 97 ? -4.109 4.135 2.341 1.00 92.94 97 MET A C 1
ATOM 801 O O . MET A 1 97 ? -4.260 5.317 2.031 1.00 92.94 97 MET A O 1
ATOM 805 N N . TRP A 1 98 ? -2.934 3.643 2.707 1.00 92.06 98 TRP A N 1
ATOM 806 C CA . TRP A 1 98 ? -1.711 4.435 2.769 1.00 92.06 98 TRP A CA 1
ATOM 807 C C . TRP A 1 98 ? -0.568 3.658 2.141 1.00 92.06 98 TRP A C 1
ATOM 809 O O . TRP A 1 98 ? -0.553 2.439 2.219 1.00 92.06 98 TRP A O 1
ATOM 819 N N . PHE A 1 99 ? 0.430 4.340 1.599 1.00 90.06 99 PHE A N 1
ATOM 820 C CA . PHE A 1 99 ? 1.671 3.707 1.174 1.00 90.06 99 PHE A CA 1
ATOM 821 C C . PHE A 1 99 ? 2.873 4.372 1.825 1.00 90.06 99 PHE A C 1
ATOM 823 O O . PHE A 1 99 ? 2.854 5.557 2.187 1.00 90.06 99 PHE A O 1
ATOM 830 N N . ARG A 1 100 ? 3.941 3.589 1.980 1.00 85.06 100 ARG A N 1
ATOM 831 C CA . ARG A 1 100 ? 5.228 4.118 2.417 1.00 85.06 100 ARG A CA 1
ATOM 832 C C . ARG A 1 100 ? 5.932 4.782 1.244 1.00 85.06 100 ARG A C 1
ATOM 834 O O . ARG A 1 100 ? 6.301 4.134 0.269 1.00 85.06 100 ARG A O 1
ATOM 841 N N . ARG A 1 101 ? 6.189 6.080 1.371 1.00 76.44 101 ARG A N 1
ATOM 842 C CA . ARG A 1 101 ? 7.029 6.819 0.439 1.00 76.44 101 ARG A CA 1
ATOM 843 C C . ARG A 1 101 ? 8.464 6.823 0.947 1.00 76.44 101 ARG A C 1
ATOM 845 O O . ARG A 1 101 ? 8.807 7.533 1.897 1.00 7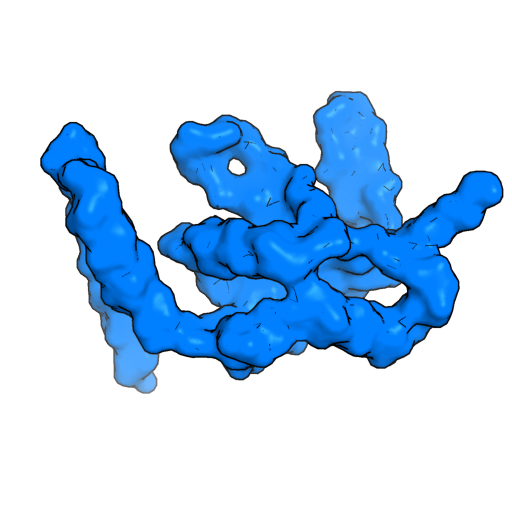6.44 101 ARG A O 1
ATOM 852 N N . PHE A 1 102 ? 9.309 6.037 0.292 1.00 65.88 102 PHE A N 1
ATOM 853 C CA . PHE A 1 102 ? 10.751 6.116 0.472 1.00 65.88 102 PHE A CA 1
ATOM 854 C C . PHE A 1 102 ? 11.310 7.267 -0.353 1.00 65.88 102 PHE A C 1
ATOM 856 O O . PHE A 1 102 ? 11.015 7.404 -1.539 1.00 65.88 102 PHE A O 1
ATOM 863 N N . SER A 1 103 ? 12.142 8.097 0.265 1.00 55.34 103 SER A N 1
ATOM 864 C CA . SER A 1 103 ? 12.951 9.037 -0.488 1.00 55.34 103 SER A CA 1
ATOM 865 C C . SER A 1 103 ? 14.284 9.259 0.199 1.00 55.34 103 SER A C 1
ATOM 867 O O . SER A 1 103 ? 14.336 9.735 1.326 1.00 55.34 103 SER A O 1
ATOM 869 N N . GLU A 1 104 ? 15.373 8.981 -0.512 1.00 49.56 104 GLU A N 1
ATOM 870 C CA . GLU A 1 104 ? 16.702 9.469 -0.130 1.00 49.56 104 GLU A CA 1
ATOM 871 C C . GLU A 1 104 ? 16.866 10.976 -0.433 1.00 49.56 104 GLU A C 1
ATOM 873 O O . GLU A 1 104 ? 17.813 11.595 0.042 1.00 49.56 104 GLU A O 1
ATOM 878 N N . MET A 1 105 ? 15.947 11.596 -1.197 1.00 42.91 105 MET A N 1
ATOM 879 C CA . MET A 1 105 ? 16.010 13.011 -1.612 1.00 42.91 105 MET A CA 1
ATOM 880 C C . MET A 1 105 ? 14.920 13.922 -1.007 1.00 42.91 105 MET A C 1
ATOM 882 O O . MET A 1 105 ? 15.001 15.135 -1.168 1.00 42.91 105 MET A O 1
ATOM 886 N N . CYS A 1 106 ? 13.908 13.387 -0.316 1.00 42.62 106 CYS A N 1
ATOM 887 C CA . CYS A 1 106 ? 12.740 14.142 0.179 1.00 42.62 106 CYS A CA 1
ATOM 888 C C . CYS A 1 106 ? 12.555 14.070 1.704 1.00 42.62 106 CYS A C 1
ATOM 890 O O . CYS A 1 106 ? 11.474 14.370 2.202 1.00 42.62 106 CYS A O 1
ATOM 892 N N . GLY A 1 107 ? 13.604 13.726 2.452 1.00 48.31 107 GLY A N 1
ATOM 893 C CA . GLY A 1 107 ? 13.564 13.714 3.915 1.00 48.31 107 GLY A CA 1
ATOM 894 C C . GLY A 1 107 ? 13.042 12.395 4.508 1.00 48.31 107 GLY A C 1
ATOM 895 O O . GLY A 1 107 ? 13.124 11.359 3.851 1.00 48.31 107 GLY A O 1
ATOM 896 N N . PRO A 1 108 ? 12.587 12.391 5.776 1.00 54.34 108 PRO A N 1
ATOM 897 C CA . PRO A 1 108 ? 12.244 11.166 6.499 1.00 54.34 108 PRO A CA 1
ATOM 898 C C . PRO A 1 108 ? 11.129 10.373 5.803 1.00 54.34 108 PRO A C 1
ATOM 900 O O . PRO A 1 108 ? 10.252 10.959 5.169 1.00 54.34 108 PRO A O 1
ATOM 903 N N . VAL A 1 109 ? 11.155 9.041 5.966 1.00 66.38 109 VAL A N 1
ATOM 904 C CA . VAL A 1 109 ? 10.103 8.115 5.505 1.00 66.38 109 VAL A CA 1
ATOM 905 C C . VAL A 1 109 ? 8.735 8.711 5.823 1.00 66.38 109 VAL A C 1
ATOM 907 O O . VAL A 1 109 ? 8.416 8.953 6.989 1.00 66.38 109 VAL A O 1
ATOM 910 N N . SER A 1 110 ? 7.951 8.974 4.779 1.00 76.38 110 SER A N 1
ATOM 911 C CA . SER A 1 110 ? 6.630 9.584 4.906 1.00 76.38 110 SER A CA 1
ATOM 912 C C . SER A 1 110 ? 5.556 8.597 4.472 1.00 76.38 110 SER A C 1
ATOM 914 O O . SER A 1 110 ? 5.762 7.776 3.580 1.00 76.38 110 SER A O 1
ATOM 916 N N . LEU A 1 111 ? 4.415 8.643 5.152 1.00 85.12 111 LEU A N 1
ATOM 917 C CA . LEU A 1 111 ? 3.229 7.879 4.785 1.00 85.12 111 LEU A CA 1
ATOM 918 C C . LEU A 1 111 ? 2.313 8.799 3.991 1.00 85.12 111 LEU A C 1
ATOM 920 O O . LEU A 1 111 ? 1.984 9.889 4.461 1.00 85.12 111 LEU A O 1
ATOM 924 N N . GLN A 1 112 ? 1.895 8.352 2.814 1.00 88.38 112 GLN A N 1
ATOM 925 C CA . GLN A 1 112 ? 0.979 9.091 1.956 1.00 88.38 112 GLN A CA 1
ATOM 926 C C . GLN A 1 112 ? -0.314 8.296 1.792 1.00 88.38 112 GLN A C 1
ATOM 928 O O . GLN A 1 112 ? -0.282 7.075 1.673 1.00 88.38 112 GLN A O 1
ATOM 933 N N . GLN A 1 113 ? -1.452 8.984 1.846 1.00 91.06 113 GLN A N 1
ATOM 934 C CA . GLN A 1 113 ? -2.760 8.361 1.671 1.00 91.06 113 GLN A CA 1
ATOM 935 C C . GLN A 1 113 ? -3.042 8.131 0.181 1.00 91.06 113 GLN A C 1
ATOM 937 O O . GLN A 1 113 ? -2.681 8.965 -0.647 1.00 91.06 113 GLN A O 1
ATOM 942 N N . ILE A 1 114 ? -3.704 7.022 -0.143 1.00 92.81 114 ILE A N 1
ATOM 943 C CA . ILE A 1 114 ? -4.223 6.718 -1.480 1.00 92.81 114 ILE A CA 1
ATOM 944 C C . ILE A 1 114 ? -5.689 7.155 -1.515 1.00 92.81 114 ILE A C 1
ATOM 946 O O . ILE A 1 114 ? -6.571 6.458 -1.012 1.00 92.81 114 ILE A O 1
ATOM 950 N N . GLY A 1 115 ? -5.951 8.342 -2.062 1.00 90.94 115 GLY A N 1
ATOM 951 C CA . GLY A 1 115 ? -7.300 8.894 -2.205 1.00 90.94 115 GLY A CA 1
ATOM 952 C C . GLY A 1 115 ? -7.883 8.715 -3.607 1.00 90.94 115 GLY A C 1
ATOM 953 O O . GLY A 1 115 ? -9.107 8.634 -3.758 1.00 90.94 115 GLY A O 1
ATOM 954 N N . CYS A 1 116 ? -7.018 8.632 -4.621 1.00 90.50 116 CYS A N 1
ATOM 955 C CA . CYS A 1 116 ? -7.372 8.538 -6.038 1.00 90.50 116 CYS A CA 1
ATOM 956 C C . CYS A 1 116 ? -6.314 7.777 -6.860 1.00 90.50 116 CYS A C 1
ATOM 958 O O . CYS A 1 116 ? -5.209 7.511 -6.390 1.00 90.50 116 CYS A O 1
ATOM 960 N N . ASP A 1 117 ? -6.624 7.484 -8.126 1.00 88.56 117 ASP A N 1
ATOM 961 C CA . ASP A 1 117 ? -5.705 6.784 -9.042 1.00 88.56 117 ASP A CA 1
ATOM 962 C C . ASP A 1 117 ? -4.403 7.546 -9.297 1.00 88.56 117 ASP A C 1
ATOM 964 O O . ASP A 1 117 ? -3.366 6.951 -9.589 1.00 88.56 117 ASP A O 1
ATOM 968 N N . LYS A 1 118 ? -4.423 8.877 -9.169 1.00 88.12 118 LYS A N 1
ATOM 969 C CA . LYS A 1 118 ? -3.198 9.674 -9.249 1.00 88.12 118 LYS A CA 1
ATOM 970 C C . LYS A 1 118 ? -2.224 9.300 -8.128 1.00 88.12 118 LYS A C 1
ATOM 972 O O . LYS A 1 118 ? -1.032 9.193 -8.393 1.00 88.12 118 LYS A O 1
ATOM 977 N N . ASP A 1 119 ? -2.719 9.044 -6.917 1.00 89.56 119 ASP A N 1
ATOM 978 C CA . ASP A 1 119 ? -1.875 8.644 -5.786 1.00 89.56 119 ASP A CA 1
ATOM 979 C C . ASP A 1 119 ? -1.272 7.249 -6.005 1.00 89.56 119 ASP A C 1
ATOM 981 O O . ASP A 1 119 ? -0.119 7.012 -5.648 1.00 89.56 119 ASP A O 1
ATOM 985 N N . VAL A 1 120 ? -2.017 6.344 -6.653 1.00 88.31 120 VAL A N 1
ATOM 986 C CA . VAL A 1 120 ? -1.513 5.024 -7.069 1.00 88.31 120 VAL A CA 1
ATOM 987 C C . VAL A 1 120 ? -0.382 5.176 -8.087 1.00 88.31 120 VAL A C 1
ATOM 989 O O . VAL A 1 120 ? 0.676 4.567 -7.939 1.00 88.31 120 VAL A O 1
ATOM 992 N N . LYS A 1 121 ? -0.540 6.055 -9.081 1.00 85.19 121 LYS A N 1
ATOM 993 C CA . LYS A 1 121 ? 0.534 6.359 -10.041 1.00 85.19 121 LYS A CA 1
ATOM 994 C C . LYS A 1 121 ? 1.761 6.960 -9.353 1.00 85.19 121 LYS A C 1
ATOM 996 O O . LYS A 1 121 ? 2.884 6.548 -9.639 1.00 85.19 121 LYS A O 1
ATOM 1001 N N . ASP A 1 122 ? 1.565 7.877 -8.409 1.00 82.69 122 ASP A N 1
ATOM 1002 C CA . ASP A 1 122 ? 2.659 8.482 -7.640 1.00 82.69 122 ASP A CA 1
ATOM 1003 C C . ASP A 1 122 ? 3.406 7.442 -6.782 1.00 82.69 122 ASP A C 1
ATOM 1005 O O . ASP A 1 122 ? 4.639 7.474 -6.695 1.00 82.69 122 ASP A O 1
ATOM 1009 N N . MET A 1 123 ? 2.683 6.485 -6.192 1.00 85.31 123 MET A N 1
ATOM 1010 C CA . MET A 1 123 ? 3.245 5.337 -5.473 1.00 85.31 123 MET A CA 1
ATOM 1011 C C . MET A 1 123 ? 4.132 4.481 -6.390 1.00 85.31 123 MET A C 1
ATOM 1013 O O . MET A 1 123 ? 5.267 4.157 -6.031 1.00 85.31 123 MET A O 1
ATOM 1017 N N . LEU A 1 124 ? 3.666 4.176 -7.603 1.00 80.75 124 LEU A N 1
ATOM 1018 C CA . LEU A 1 124 ? 4.406 3.381 -8.590 1.00 80.75 124 LEU A CA 1
ATOM 1019 C C . LEU A 1 124 ? 5.675 4.084 -9.088 1.00 80.75 124 LEU A C 1
ATOM 1021 O O . LEU A 1 124 ? 6.696 3.436 -9.305 1.00 80.75 124 LEU A O 1
ATOM 1025 N N . VAL A 1 125 ? 5.670 5.414 -9.187 1.00 74.88 125 VAL A N 1
ATOM 1026 C CA . VAL A 1 125 ? 6.889 6.188 -9.487 1.00 74.88 125 VAL A CA 1
ATOM 1027 C C . VAL A 1 125 ? 7.916 6.069 -8.350 1.00 74.88 125 VAL A C 1
ATOM 1029 O O . VAL A 1 125 ? 9.126 6.047 -8.597 1.00 74.88 125 VAL A O 1
ATOM 1032 N N . CYS A 1 126 ? 7.464 5.935 -7.099 1.00 65.50 126 CYS A N 1
ATOM 1033 C CA . CYS A 1 126 ? 8.343 5.760 -5.937 1.00 65.50 126 CYS A CA 1
ATOM 1034 C C . CYS A 1 126 ? 8.959 4.347 -5.846 1.00 65.50 126 CYS A C 1
ATOM 1036 O O . CYS A 1 126 ? 10.018 4.197 -5.231 1.00 65.50 126 CYS A O 1
ATOM 1038 N N . LYS A 1 127 ? 8.395 3.343 -6.544 1.00 63.56 127 LYS A N 1
ATOM 1039 C CA . LYS A 1 127 ? 8.951 1.975 -6.710 1.00 63.56 127 LYS A CA 1
ATOM 1040 C C . LYS A 1 127 ? 10.385 1.977 -7.237 1.00 63.56 127 LYS A C 1
ATOM 1042 O O . LYS A 1 127 ? 11.115 0.998 -7.112 1.00 63.56 127 LYS A O 1
ATOM 1047 N N . ILE A 1 128 ? 10.837 3.079 -7.843 1.00 57.00 128 ILE A N 1
ATOM 1048 C CA . ILE A 1 128 ? 12.136 3.134 -8.510 1.00 57.00 128 ILE A CA 1
ATOM 1049 C C . ILE A 1 128 ? 13.322 2.835 -7.555 1.00 57.00 128 ILE A C 1
ATOM 1051 O O . ILE A 1 128 ? 14.439 2.607 -8.030 1.00 57.00 128 ILE A O 1
ATOM 1055 N N . MET A 1 129 ? 13.109 2.757 -6.242 1.00 55.81 129 MET A N 1
ATOM 1056 C CA . MET A 1 129 ? 14.166 2.492 -5.267 1.00 55.81 129 MET A CA 1
ATOM 1057 C C . MET A 1 129 ? 14.000 1.211 -4.429 1.00 55.81 129 MET A C 1
ATOM 1059 O O . MET A 1 129 ? 14.982 0.811 -3.806 1.00 55.81 129 MET A O 1
ATOM 1063 N N . ASP A 1 130 ? 12.849 0.527 -4.460 1.00 64.75 130 ASP A N 1
ATOM 1064 C CA . ASP A 1 130 ? 12.540 -0.599 -3.558 1.00 64.75 130 ASP A CA 1
ATOM 1065 C C . ASP A 1 130 ? 12.068 -1.854 -4.335 1.00 64.75 130 ASP A C 1
ATOM 1067 O O . ASP A 1 130 ? 11.341 -1.711 -5.322 1.00 64.75 130 ASP A O 1
ATOM 1071 N N . PRO A 1 131 ? 12.485 -3.085 -3.962 1.00 70.31 131 PRO A N 1
ATOM 1072 C CA . PRO A 1 131 ? 11.930 -4.328 -4.515 1.00 70.31 131 PRO A CA 1
ATOM 1073 C C . PRO A 1 131 ? 10.429 -4.555 -4.263 1.00 70.31 131 PRO A C 1
ATOM 1075 O O . PRO A 1 131 ? 9.842 -5.407 -4.932 1.00 70.31 131 PRO A O 1
ATOM 1078 N N . HIS A 1 132 ? 9.813 -3.846 -3.315 1.00 82.06 132 HIS A N 1
ATOM 1079 C CA . HIS A 1 132 ? 8.400 -3.999 -2.962 1.00 82.06 132 HIS A CA 1
ATOM 1080 C C . HIS A 1 132 ? 7.775 -2.664 -2.549 1.00 82.06 132 HIS A C 1
ATOM 1082 O O . HIS A 1 132 ? 8.471 -1.682 -2.293 1.00 82.06 132 HIS A O 1
ATOM 1088 N N . ILE A 1 133 ? 6.445 -2.621 -2.508 1.00 87.00 133 ILE A N 1
ATOM 1089 C CA . ILE A 1 133 ? 5.682 -1.460 -2.056 1.00 87.00 133 ILE A CA 1
ATOM 1090 C C . ILE A 1 133 ? 4.866 -1.861 -0.828 1.00 87.00 133 ILE A C 1
ATOM 1092 O O . ILE A 1 133 ? 3.994 -2.725 -0.909 1.00 87.00 133 ILE A O 1
ATOM 1096 N N . ASP A 1 134 ? 5.137 -1.204 0.300 1.00 89.81 134 ASP A N 1
ATOM 1097 C CA . ASP A 1 134 ? 4.322 -1.317 1.508 1.00 89.81 134 ASP A CA 1
ATOM 1098 C C . ASP A 1 134 ? 3.028 -0.506 1.354 1.00 89.81 134 ASP A C 1
ATOM 1100 O O . ASP A 1 134 ? 3.068 0.728 1.239 1.00 89.81 134 ASP A O 1
ATOM 1104 N N . VAL A 1 135 ? 1.889 -1.193 1.428 1.00 92.50 135 VAL A N 1
ATOM 1105 C CA . VAL A 1 135 ? 0.547 -0.605 1.454 1.00 92.50 135 VAL A CA 1
ATOM 1106 C C . VAL A 1 135 ? -0.122 -0.968 2.776 1.00 92.50 135 VAL A C 1
ATOM 1108 O O . VAL A 1 135 ? -0.055 -2.105 3.218 1.00 92.50 135 VAL A O 1
ATOM 1111 N N . TYR A 1 136 ? -0.768 -0.009 3.426 1.00 93.50 136 TYR A N 1
ATOM 1112 C CA . TYR A 1 136 ? -1.388 -0.164 4.737 1.00 93.50 136 TYR A CA 1
ATOM 1113 C C . TYR A 1 136 ? -2.880 0.103 4.647 1.00 93.50 136 TYR A C 1
ATOM 1115 O O . TYR A 1 136 ? -3.302 1.201 4.273 1.00 93.50 136 TYR A O 1
ATOM 1123 N N . PHE A 1 137 ? -3.665 -0.885 5.051 1.00 94.12 137 PHE A N 1
ATOM 1124 C CA . PHE A 1 137 ? -5.109 -0.809 5.178 1.00 94.12 137 PHE A CA 1
ATOM 1125 C C . PHE A 1 137 ? -5.471 -0.564 6.636 1.00 94.12 137 PHE A C 1
ATOM 1127 O O . PHE A 1 137 ? -5.060 -1.296 7.541 1.00 94.12 137 PHE A O 1
ATOM 1134 N N . VAL A 1 138 ? -6.238 0.496 6.873 1.00 90.81 138 VAL A N 1
ATOM 1135 C CA . VAL A 1 138 ? -6.742 0.852 8.199 1.00 90.81 138 VAL A CA 1
ATOM 1136 C C . VAL A 1 138 ? -8.236 1.063 8.116 1.00 90.81 138 VAL A C 1
ATOM 1138 O O . VAL A 1 138 ? -8.714 1.803 7.262 1.00 90.81 138 VAL A O 1
ATOM 1141 N N . SER A 1 139 ? -8.981 0.409 9.003 1.00 87.56 139 SER A N 1
ATOM 1142 C CA . SER A 1 139 ? -10.428 0.585 9.070 1.00 87.56 139 SER A CA 1
ATOM 1143 C C . SER A 1 139 ? -10.744 2.050 9.327 1.00 87.56 139 SER A C 1
ATOM 1145 O O . SER A 1 139 ? -10.133 2.673 10.200 1.00 87.56 139 SER A O 1
ATOM 1147 N N . LYS A 1 140 ? -11.712 2.601 8.593 1.00 79.75 140 LYS A N 1
ATOM 1148 C CA . LYS A 1 140 ? -12.222 3.929 8.918 1.00 79.75 140 LYS A CA 1
ATOM 1149 C C . LYS A 1 140 ? -12.857 3.859 10.300 1.00 79.75 140 LYS A C 1
ATOM 1151 O O . LYS A 1 140 ? -13.868 3.185 10.492 1.00 79.75 140 LYS A O 1
ATOM 1156 N N . SER A 1 141 ? -12.259 4.537 11.274 1.00 59.62 141 SER A N 1
ATOM 1157 C CA . SER A 1 141 ? -12.924 4.761 12.552 1.00 59.62 141 SER A CA 1
ATOM 1158 C C . SER A 1 141 ? -14.206 5.532 12.255 1.00 59.62 141 SER A C 1
ATOM 1160 O O . SER A 1 141 ? -14.135 6.660 11.762 1.00 59.62 141 SER A O 1
ATOM 1162 N N . SER A 1 142 ? -15.368 4.923 12.511 1.00 45.09 142 SER A N 1
ATOM 1163 C CA . SER A 1 142 ? -16.620 5.680 12.583 1.00 45.09 142 SER A CA 1
ATOM 1164 C C . SER A 1 142 ? -16.408 6.764 13.638 1.00 45.09 142 SER A C 1
ATOM 1166 O O . SER A 1 142 ? -16.125 6.445 14.793 1.00 45.09 142 SER A O 1
ATOM 1168 N N . LYS A 1 143 ? -16.396 8.023 13.200 1.00 37.94 143 LYS A N 1
ATOM 1169 C CA . LYS A 1 143 ? -16.479 9.171 14.103 1.00 37.94 143 LYS A CA 1
ATOM 1170 C C . LYS A 1 143 ? -17.882 9.260 14.675 1.00 37.94 143 LYS A C 1
ATOM 1172 O O . LYS A 1 143 ? -18.823 8.942 13.916 1.00 37.94 143 LYS A O 1
#

Sequence (143 aa):
MGLE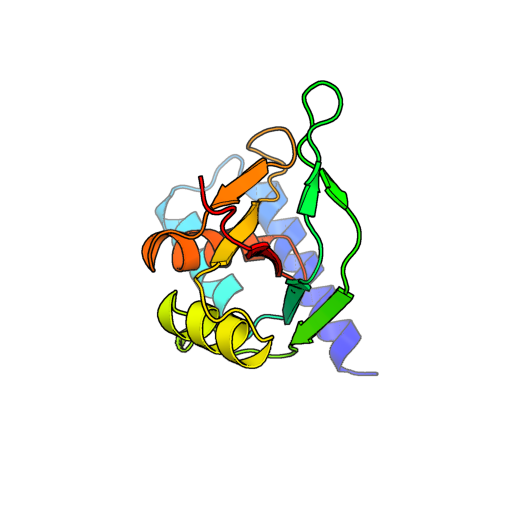RVITIKRQIRLKVWRSKKKLGPKILLLFIKLVMDDEHVNLWIHHGGKWDCPKKKKQYLGGEVKIMENVDIDFLSKFEFEGYAQDLGYINGVDMWFRRFSEMCGPVSLQQIGCDKDVKDMLVCKIMDPHIDVYFVSKSSK